Protein AF-A0A7G2IKZ8-F1 (afdb_monomer)

InterPro domains:
  IPR001867 OmpR/PhoB-type DNA-binding domain [PF00486] (2-61)
  IPR001867 OmpR/PhoB-type DNA-binding domain [PS51755] (1-63)
  IPR001867 OmpR/PhoB-type DNA-binding domain [SM00862] (3-61)
  IPR001867 OmpR/PhoB-type DNA-binding domain [cd00383] (1-61)
  IPR016032 Signal transduction response regulator, C-terminal effector [SSF46894] (1-61)
  IPR036388 Winged helix-like DNA-binding domain superfamily [G3DSA:1.10.10.10] (1-65)

Secondary structure (DSSP, 8-state):
-HHHHHTSTT--B-HHHHHHHHHHTT-SS--HHHHHHHHHHHHHHS-GGGEEEETTTEEEE-----

Sequence (66 aa):
MLVAFVTNPGEILSRERLLRMLSARRVDNPDLRTVDVLIRRLRHKLRADLLVTQHGEGYFLAADVY

Mean predicted aligned error: 3.27 Å

Solvent-accessible surface area (backbone atoms only — not comparable to full-atom values): 3935 Å² total; per-residue (Å²): 112,70,66,67,34,74,77,34,60,68,41,78,43,28,64,66,56,52,42,52,55,40,52,76,67,70,46,82,86,74,47,72,66,52,49,54,52,52,51,54,53,44,34,72,76,46,64,55,79,37,56,41,77,46,86,98,58,29,34,28,25,67,53,90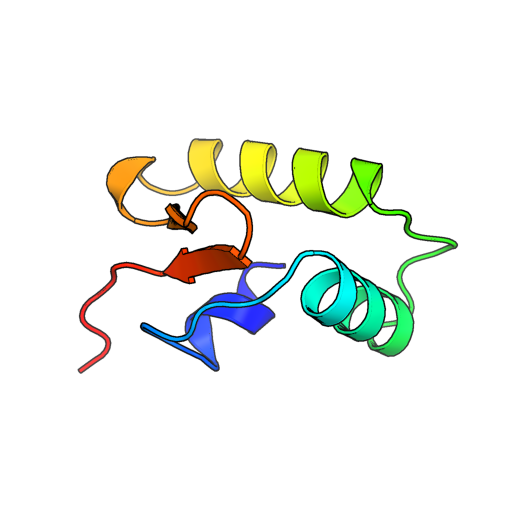,83,126

pLDDT: mean 92.31, std 8.46, range [48.97, 98.31]

Organism: Citrobacter freundii (NCBI:txid546)

Foldseek 3Di:
DVVVQLVPAPDFQALVNVQVVCVVVVDPPDDSVNSVVVLVVVCVVDPVVQWDADPPGHIHGPDPDD

Structure (mmCIF, N/CA/C/O backbone):
data_AF-A0A7G2IKZ8-F1
#
_entry.id   AF-A0A7G2IKZ8-F1
#
loop_
_atom_site.group_PDB
_atom_site.id
_atom_site.type_symbol
_atom_site.label_atom_id
_atom_site.label_alt_id
_atom_site.label_comp_id
_atom_site.label_asym_id
_atom_site.label_entity_id
_atom_site.label_seq_id
_atom_site.pdbx_PDB_ins_code
_atom_site.Cartn_x
_atom_site.Cartn_y
_atom_site.Cartn_z
_atom_site.occupancy
_atom_site.B_iso_or_equiv
_atom_site.auth_seq_id
_atom_site.auth_comp_id
_atom_site.auth_asym_id
_atom_site.auth_atom_id
_atom_site.pdbx_PDB_model_num
ATOM 1 N N . MET A 1 1 ? -2.889 -4.570 -6.411 1.00 93.50 1 MET A N 1
ATOM 2 C CA . MET A 1 1 ? -2.863 -3.846 -5.124 1.00 93.50 1 MET A CA 1
ATOM 3 C C . MET A 1 1 ? -3.970 -4.291 -4.180 1.00 93.50 1 MET A C 1
ATOM 5 O O . MET A 1 1 ? -3.629 -4.879 -3.174 1.00 93.50 1 MET A O 1
ATOM 9 N N . LEU A 1 2 ? -5.259 -4.100 -4.504 1.00 94.06 2 LEU A N 1
ATOM 10 C CA . LEU A 1 2 ? -6.373 -4.478 -3.612 1.00 94.06 2 LEU A CA 1
ATOM 11 C C . LEU A 1 2 ? -6.266 -5.907 -3.059 1.00 94.06 2 LEU A C 1
ATOM 13 O O . LEU A 1 2 ? -6.405 -6.094 -1.860 1.00 94.06 2 LEU A O 1
ATOM 17 N N . VAL A 1 3 ? -5.931 -6.884 -3.914 1.00 94.31 3 VAL A N 1
ATOM 18 C CA . VAL A 1 3 ? -5.759 -8.284 -3.490 1.00 94.31 3 VAL A CA 1
ATOM 19 C C . VAL A 1 3 ? -4.767 -8.418 -2.326 1.00 94.31 3 VAL A C 1
ATOM 21 O O . VAL A 1 3 ? -5.035 -9.181 -1.419 1.00 94.31 3 VAL A O 1
ATOM 24 N N . ALA A 1 4 ? -3.668 -7.652 -2.309 1.00 95.12 4 ALA A N 1
ATOM 25 C CA . ALA A 1 4 ? -2.685 -7.710 -1.223 1.00 95.12 4 ALA A CA 1
ATOM 26 C C . ALA A 1 4 ? -3.285 -7.331 0.138 1.00 95.12 4 ALA A C 1
ATOM 28 O O . ALA A 1 4 ? -2.900 -7.902 1.149 1.00 95.12 4 ALA A O 1
ATOM 29 N N . PHE A 1 5 ? -4.227 -6.390 0.150 1.00 95.25 5 PHE A N 1
ATOM 30 C CA . PHE A 1 5 ? -4.879 -5.908 1.361 1.00 95.25 5 PHE A CA 1
ATOM 31 C C . PHE A 1 5 ? -6.005 -6.829 1.829 1.00 95.25 5 PHE A C 1
ATOM 33 O O . PHE A 1 5 ? -6.079 -7.140 3.008 1.00 95.25 5 PHE A O 1
ATOM 40 N N . VAL A 1 6 ? -6.857 -7.311 0.919 1.00 93.69 6 VAL A N 1
ATOM 41 C CA . VAL A 1 6 ? -7.974 -8.200 1.299 1.00 93.69 6 VAL A CA 1
ATOM 42 C C . VAL A 1 6 ? -7.505 -9.593 1.723 1.00 93.69 6 VAL A C 1
ATOM 44 O O . VAL A 1 6 ? -8.213 -10.264 2.458 1.00 93.69 6 VAL A O 1
ATOM 47 N N . THR A 1 7 ? -6.314 -10.028 1.295 1.00 93.88 7 THR A N 1
ATOM 48 C CA . THR A 1 7 ? -5.702 -11.277 1.781 1.00 93.88 7 THR A CA 1
ATOM 49 C C . THR A 1 7 ? -4.926 -11.100 3.086 1.00 93.88 7 THR A C 1
ATOM 51 O O . THR A 1 7 ? -4.445 -12.089 3.620 1.00 93.88 7 THR A O 1
ATOM 54 N N . ASN A 1 8 ? -4.748 -9.863 3.564 1.00 94.06 8 ASN A N 1
ATOM 55 C CA . ASN A 1 8 ? -4.043 -9.541 4.807 1.00 94.06 8 ASN A CA 1
ATOM 56 C C . ASN A 1 8 ? -4.785 -8.411 5.561 1.00 94.06 8 ASN A C 1
ATOM 58 O O . ASN A 1 8 ? -4.238 -7.315 5.727 1.00 94.06 8 ASN A O 1
ATOM 62 N N . PRO A 1 9 ? -6.059 -8.613 5.945 1.00 92.75 9 PRO A N 1
ATOM 63 C CA . PRO A 1 9 ? -6.838 -7.580 6.624 1.00 92.75 9 PRO A CA 1
ATOM 64 C C . PRO A 1 9 ? -6.218 -7.227 7.980 1.00 92.75 9 PRO A C 1
ATOM 66 O O . PRO A 1 9 ? -5.710 -8.100 8.680 1.00 92.75 9 PRO A O 1
ATOM 69 N N . GLY A 1 10 ? -6.208 -5.937 8.332 1.00 93.44 10 GLY A N 1
ATOM 70 C CA . GLY A 1 10 ? -5.587 -5.439 9.567 1.00 93.44 10 GLY A CA 1
ATOM 71 C C . GLY A 1 10 ? -4.053 -5.508 9.621 1.00 93.44 10 GLY A C 1
ATOM 72 O O . GLY A 1 10 ? -3.453 -4.887 10.495 1.00 93.44 10 GLY A O 1
ATOM 73 N N . GLU A 1 11 ? -3.393 -6.203 8.689 1.00 96.44 11 GLU A N 1
ATOM 74 C CA . GLU A 1 11 ? -1.935 -6.307 8.666 1.00 96.44 11 GLU A CA 1
ATOM 75 C C . GLU A 1 11 ? -1.297 -5.059 8.042 1.00 96.44 11 GLU A C 1
ATOM 77 O O . GLU A 1 11 ? -1.697 -4.591 6.970 1.00 96.44 11 GLU A O 1
ATOM 82 N N . ILE A 1 12 ? -0.248 -4.545 8.686 1.00 97.81 12 ILE A N 1
ATOM 83 C CA . ILE A 1 12 ? 0.567 -3.469 8.125 1.00 97.81 12 ILE A CA 1
ATOM 84 C C . ILE A 1 12 ? 1.476 -4.041 7.035 1.00 97.81 12 ILE A C 1
ATOM 86 O O . ILE A 1 12 ? 2.376 -4.845 7.278 1.00 97.81 12 ILE A O 1
ATOM 90 N N . LEU A 1 13 ? 1.258 -3.586 5.805 1.00 98.25 13 LEU A N 1
ATOM 91 C CA . LEU A 1 13 ? 2.072 -3.923 4.647 1.00 98.25 13 LEU A CA 1
ATOM 92 C C . LEU A 1 13 ? 3.008 -2.755 4.323 1.00 98.25 13 LEU A C 1
ATOM 94 O O . LEU A 1 13 ? 2.558 -1.677 3.915 1.00 98.25 13 LEU A O 1
ATOM 98 N N . SER A 1 14 ? 4.318 -2.976 4.473 1.00 98.31 14 SER A N 1
ATOM 99 C CA . SER A 1 14 ? 5.330 -1.975 4.115 1.00 98.31 14 SER A CA 1
ATOM 100 C C . SER A 1 14 ? 5.356 -1.696 2.611 1.00 98.31 14 SER A C 1
ATOM 102 O O . SER A 1 14 ? 4.924 -2.519 1.794 1.00 98.31 14 SER A O 1
ATOM 104 N N . ARG A 1 15 ? 5.908 -0.541 2.218 1.00 97.56 15 ARG A N 1
ATOM 105 C CA . ARG A 1 15 ? 6.055 -0.176 0.798 1.00 97.56 15 ARG A CA 1
ATOM 106 C C . ARG A 1 15 ? 6.887 -1.202 0.039 1.00 97.56 15 ARG A C 1
ATOM 108 O O . ARG A 1 15 ? 6.525 -1.584 -1.068 1.00 97.56 15 ARG A O 1
ATOM 115 N N . GLU A 1 16 ? 7.952 -1.697 0.6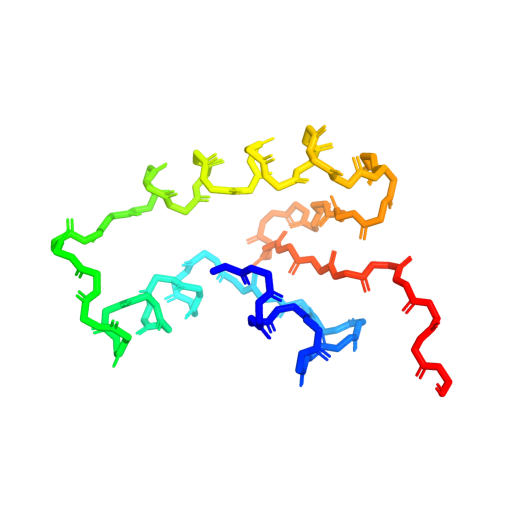55 1.00 97.75 16 GLU A N 1
ATOM 116 C CA . GLU A 1 16 ? 8.855 -2.698 0.092 1.00 97.75 16 GLU A CA 1
ATOM 117 C C . GLU A 1 16 ? 8.156 -4.051 -0.043 1.00 97.75 16 GLU A C 1
ATOM 119 O O . GLU A 1 16 ? 8.321 -4.726 -1.059 1.00 97.75 16 GLU A O 1
ATOM 124 N N . ARG A 1 17 ? 7.345 -4.459 0.945 1.00 97.44 17 ARG A N 1
ATOM 125 C CA . ARG A 1 17 ? 6.540 -5.689 0.847 1.00 97.44 17 ARG A CA 1
ATOM 126 C C . ARG A 1 17 ? 5.542 -5.588 -0.299 1.00 97.44 17 ARG A C 1
ATOM 128 O O . ARG A 1 17 ? 5.472 -6.498 -1.122 1.00 97.44 17 ARG A O 1
ATOM 135 N N . LEU A 1 18 ? 4.821 -4.475 -0.388 1.00 97.44 18 LEU A N 1
ATOM 136 C CA . LEU A 1 18 ? 3.874 -4.218 -1.470 1.00 97.44 18 LEU A CA 1
ATOM 137 C C . LEU A 1 18 ? 4.568 -4.204 -2.836 1.00 97.44 18 LEU A C 1
ATOM 139 O O . LEU A 1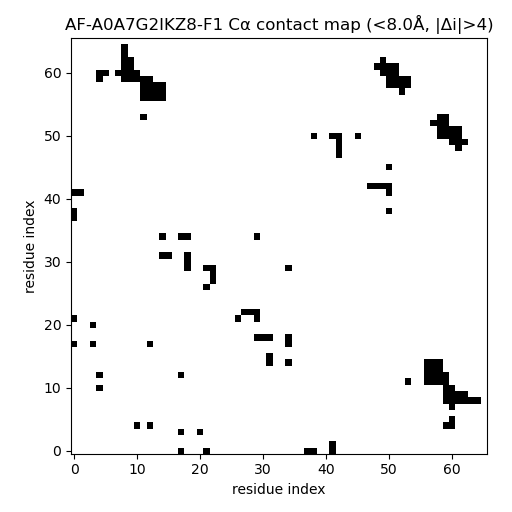 18 ? 4.062 -4.809 -3.779 1.00 97.44 18 LEU A O 1
ATOM 143 N N . LEU A 1 19 ? 5.745 -3.583 -2.930 1.00 97.19 19 LEU A N 1
ATOM 144 C CA . LEU A 1 19 ? 6.567 -3.580 -4.135 1.00 97.19 19 LEU A CA 1
ATOM 145 C C . LEU A 1 19 ? 6.941 -5.007 -4.560 1.00 97.19 19 LEU A C 1
ATOM 147 O O . LEU A 1 19 ? 6.673 -5.389 -5.698 1.00 97.19 19 LEU A O 1
ATOM 151 N N . ARG A 1 20 ? 7.454 -5.835 -3.638 1.00 96.19 20 ARG A N 1
ATOM 152 C CA . ARG A 1 20 ? 7.766 -7.251 -3.915 1.00 96.19 20 ARG A CA 1
ATOM 153 C C . ARG A 1 20 ? 6.545 -8.027 -4.408 1.00 96.19 20 ARG A C 1
ATOM 155 O O . ARG A 1 20 ? 6.654 -8.813 -5.346 1.00 96.19 20 ARG A O 1
ATOM 162 N N . MET A 1 21 ? 5.372 -7.790 -3.816 1.00 95.81 21 MET A N 1
ATOM 163 C CA . MET A 1 21 ? 4.120 -8.423 -4.246 1.00 95.81 21 MET A CA 1
ATOM 164 C C . MET A 1 21 ? 3.689 -7.991 -5.655 1.00 95.81 21 MET A C 1
ATOM 166 O O . MET A 1 21 ? 3.088 -8.792 -6.371 1.00 95.81 21 MET A O 1
ATOM 170 N N . LEU A 1 22 ? 3.970 -6.749 -6.066 1.00 94.81 22 LEU A N 1
ATOM 171 C CA . LEU A 1 22 ? 3.710 -6.273 -7.431 1.00 94.81 22 LEU A CA 1
ATOM 172 C C . LEU A 1 22 ? 4.661 -6.932 -8.434 1.00 94.81 22 LEU A C 1
ATOM 174 O O . LEU A 1 22 ? 4.189 -7.453 -9.445 1.00 94.81 22 LEU A O 1
ATOM 178 N N . SER A 1 23 ? 5.959 -6.989 -8.129 1.00 92.19 23 SER A N 1
ATOM 179 C CA . SER A 1 23 ? 6.951 -7.668 -8.974 1.00 92.19 23 SER A CA 1
ATOM 180 C C . SER A 1 23 ? 6.613 -9.152 -9.153 1.00 92.19 23 SER A C 1
ATOM 182 O O . SER A 1 23 ? 6.619 -9.661 -10.271 1.00 92.19 23 SER A O 1
ATOM 184 N N . ALA A 1 24 ? 6.206 -9.837 -8.077 1.00 91.75 24 ALA A N 1
ATOM 185 C CA . ALA A 1 24 ? 5.774 -11.237 -8.130 1.00 91.75 24 ALA A CA 1
ATOM 186 C C . ALA A 1 24 ? 4.521 -11.457 -9.001 1.00 91.75 24 ALA A C 1
ATOM 188 O O . ALA A 1 24 ? 4.315 -12.543 -9.539 1.00 91.75 24 ALA A O 1
ATOM 189 N N . ARG A 1 25 ? 3.687 -10.424 -9.171 1.00 88.94 25 ARG A N 1
ATOM 190 C CA . ARG A 1 25 ? 2.483 -10.446 -10.017 1.00 88.94 25 ARG A CA 1
ATOM 191 C C . ARG A 1 25 ? 2.737 -9.965 -11.450 1.00 88.94 25 ARG A C 1
ATOM 193 O O . ARG A 1 25 ? 1.770 -9.681 -12.150 1.00 88.94 25 ARG A O 1
ATOM 200 N N . ARG A 1 26 ? 4.003 -9.900 -11.887 1.00 85.31 26 ARG A N 1
ATOM 201 C CA . ARG A 1 26 ? 4.416 -9.485 -13.242 1.00 85.31 26 ARG A CA 1
ATOM 202 C C . ARG A 1 26 ? 3.931 -8.085 -13.627 1.00 85.31 26 ARG A C 1
ATOM 204 O O . ARG A 1 26 ? 3.585 -7.838 -14.775 1.00 85.31 26 ARG A O 1
ATOM 211 N N . VAL A 1 27 ?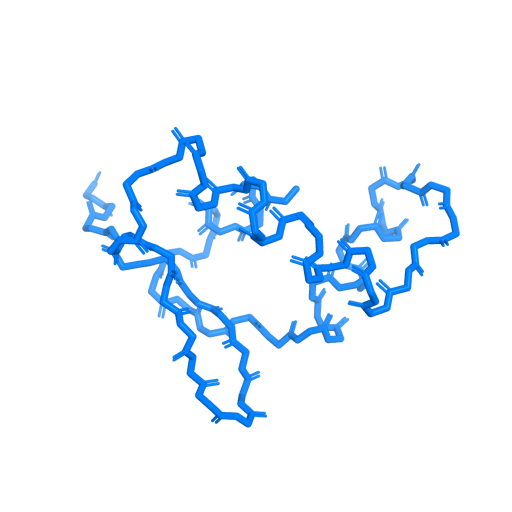 3.871 -7.172 -12.658 1.00 88.06 27 VAL A N 1
ATOM 212 C CA . VAL A 1 27 ? 3.773 -5.746 -12.985 1.00 88.06 27 VAL A CA 1
ATOM 213 C C . VAL A 1 27 ? 5.117 -5.330 -13.576 1.00 88.06 27 VAL A C 1
ATOM 215 O O . VAL A 1 27 ? 6.153 -5.657 -12.996 1.00 88.06 27 VAL A O 1
ATOM 218 N N . ASP A 1 28 ? 5.101 -4.639 -14.713 1.00 88.94 28 ASP A N 1
ATOM 219 C CA . ASP A 1 28 ? 6.326 -4.203 -15.380 1.00 88.94 28 ASP A CA 1
ATOM 220 C C . ASP A 1 28 ? 7.032 -3.116 -14.568 1.00 88.94 28 ASP A C 1
ATOM 222 O O . ASP A 1 28 ? 6.474 -2.049 -14.311 1.00 88.94 28 ASP A O 1
ATOM 226 N N . ASN A 1 29 ? 8.263 -3.426 -14.155 1.00 89.56 29 ASN A N 1
ATOM 227 C CA . ASN A 1 29 ? 9.221 -2.530 -13.507 1.00 89.56 29 ASN A CA 1
ATOM 228 C C . ASN A 1 29 ? 8.623 -1.570 -12.443 1.00 89.56 29 ASN A C 1
ATOM 230 O O . ASN A 1 29 ? 8.846 -0.358 -12.524 1.00 89.56 29 ASN A O 1
ATOM 234 N N . PRO A 1 30 ? 7.847 -2.068 -11.454 1.00 93.75 30 PRO A N 1
ATOM 235 C CA . PRO A 1 30 ? 7.257 -1.216 -10.436 1.00 93.75 30 PRO A CA 1
ATOM 236 C C . PRO A 1 30 ? 8.350 -0.627 -9.545 1.00 93.75 30 PRO A C 1
ATOM 238 O O . PRO A 1 30 ? 9.384 -1.245 -9.295 1.00 93.75 30 PRO A O 1
ATOM 241 N N . ASP A 1 31 ? 8.070 0.547 -8.999 1.00 96.25 31 ASP A N 1
ATOM 242 C CA . ASP A 1 31 ? 8.897 1.223 -8.007 1.00 96.25 31 ASP A CA 1
ATOM 243 C C . ASP A 1 31 ? 8.053 1.670 -6.798 1.00 96.25 31 ASP A C 1
ATOM 245 O O . ASP A 1 31 ? 6.834 1.466 -6.728 1.00 96.25 31 ASP A O 1
ATOM 249 N N . LEU A 1 32 ? 8.694 2.295 -5.809 1.00 95.44 32 LEU A N 1
ATOM 250 C CA . LEU A 1 32 ? 7.990 2.802 -4.626 1.00 95.44 32 LEU A CA 1
ATOM 251 C C . LEU A 1 32 ? 6.954 3.885 -4.989 1.00 95.44 32 LEU A C 1
ATOM 253 O O . LEU A 1 32 ? 5.905 3.976 -4.352 1.00 95.44 32 LEU A O 1
ATOM 257 N N . ARG A 1 33 ? 7.180 4.658 -6.060 1.00 96.19 33 ARG A N 1
ATOM 258 C CA . ARG A 1 33 ? 6.203 5.633 -6.572 1.00 96.19 33 ARG A CA 1
ATOM 259 C C . ARG A 1 33 ? 4.960 4.955 -7.139 1.00 96.19 33 ARG A C 1
ATOM 261 O O . ARG A 1 33 ? 3.848 5.449 -6.945 1.00 96.19 33 ARG A O 1
ATOM 268 N N . THR A 1 34 ? 5.125 3.813 -7.795 1.00 96.12 34 THR A N 1
ATOM 269 C CA . THR A 1 34 ? 4.039 2.976 -8.307 1.00 96.12 34 THR A CA 1
ATOM 270 C C . THR A 1 34 ? 3.160 2.497 -7.159 1.00 96.12 34 THR A C 1
ATOM 272 O O . THR A 1 34 ? 1.933 2.577 -7.257 1.00 96.12 34 THR A O 1
ATOM 275 N N . VAL A 1 35 ? 3.763 2.080 -6.040 1.00 96.69 35 VAL A N 1
ATOM 276 C CA . VAL A 1 35 ? 3.036 1.745 -4.805 1.00 96.69 35 VAL A CA 1
ATOM 277 C C . VAL A 1 35 ? 2.181 2.930 -4.351 1.00 96.69 35 VAL A C 1
ATOM 279 O O . VAL A 1 35 ? 0.964 2.777 -4.235 1.00 96.69 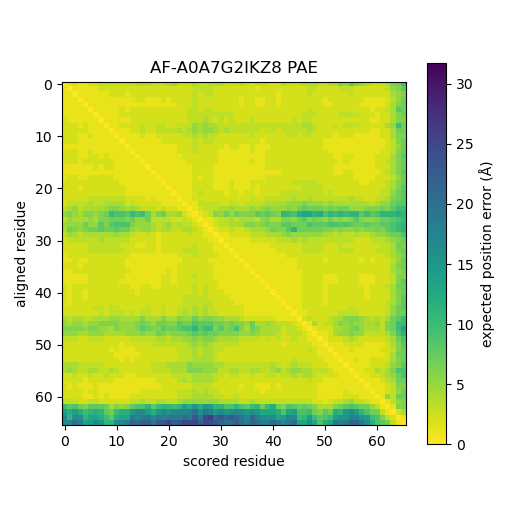35 VAL A O 1
ATOM 282 N N . ASP A 1 36 ? 2.764 4.120 -4.185 1.00 95.81 36 ASP A N 1
ATOM 283 C CA . ASP A 1 36 ? 2.033 5.316 -3.738 1.00 95.81 36 ASP A CA 1
ATOM 284 C C . ASP A 1 36 ? 0.865 5.684 -4.673 1.00 95.81 36 ASP A C 1
ATOM 286 O O . ASP A 1 36 ? -0.240 6.007 -4.223 1.00 95.81 36 ASP A O 1
ATOM 290 N N . VAL A 1 37 ? 1.079 5.607 -5.991 1.00 96.69 37 VAL A N 1
ATOM 291 C CA . VAL A 1 37 ? 0.042 5.867 -7.001 1.00 96.69 37 VAL A CA 1
ATOM 292 C C . VAL A 1 37 ? -1.098 4.862 -6.876 1.00 96.69 37 VAL A C 1
ATOM 294 O O . VAL A 1 37 ? -2.268 5.249 -6.921 1.00 96.69 37 VAL A O 1
ATOM 297 N N . LEU A 1 38 ? -0.788 3.577 -6.703 1.00 96.00 38 LEU A N 1
ATOM 298 C CA . LEU A 1 38 ? -1.800 2.537 -6.543 1.00 96.00 38 LEU A CA 1
ATOM 299 C C . LEU A 1 38 ? -2.570 2.684 -5.228 1.00 96.00 38 LEU A C 1
ATOM 301 O O . LEU A 1 38 ? -3.784 2.499 -5.242 1.00 96.00 38 LEU A O 1
ATOM 305 N N . ILE A 1 39 ? -1.913 3.075 -4.132 1.00 95.94 39 ILE A N 1
ATOM 306 C CA . ILE A 1 39 ? -2.574 3.413 -2.862 1.00 95.94 39 ILE A CA 1
ATOM 307 C C . ILE A 1 39 ? -3.547 4.578 -3.061 1.00 95.94 39 ILE A C 1
ATOM 309 O O . ILE A 1 39 ? -4.717 4.474 -2.694 1.00 95.94 39 ILE A O 1
ATOM 313 N N . ARG A 1 40 ? -3.110 5.668 -3.706 1.00 95.38 40 ARG A N 1
ATOM 314 C CA . ARG A 1 40 ? -3.969 6.828 -3.996 1.00 95.38 40 ARG A CA 1
ATOM 315 C C . ARG A 1 40 ? -5.165 6.451 -4.871 1.00 95.38 40 ARG A C 1
ATOM 317 O O . ARG A 1 40 ? -6.288 6.848 -4.573 1.00 95.38 40 ARG A O 1
ATOM 324 N N . ARG A 1 41 ? -4.943 5.674 -5.935 1.00 95.88 41 ARG A N 1
ATOM 325 C CA . ARG A 1 41 ? -6.017 5.182 -6.816 1.00 95.88 41 ARG A CA 1
ATOM 326 C C . ARG A 1 41 ? -6.991 4.287 -6.060 1.00 95.88 41 ARG A C 1
ATOM 328 O O . ARG A 1 41 ? -8.192 4.372 -6.293 1.00 95.88 41 ARG A O 1
ATOM 335 N N . LEU A 1 42 ? -6.488 3.442 -5.162 1.00 95.50 42 LEU A N 1
ATOM 336 C CA . LEU A 1 42 ? -7.325 2.553 -4.371 1.00 95.50 42 LEU A CA 1
ATOM 337 C C . LEU A 1 42 ? -8.185 3.339 -3.375 1.00 95.50 42 LEU A C 1
ATOM 339 O O . LEU A 1 42 ? -9.381 3.090 -3.320 1.00 95.50 42 LEU A O 1
ATOM 343 N N . ARG A 1 43 ? -7.630 4.349 -2.694 1.00 94.62 43 ARG A N 1
ATOM 344 C CA . ARG A 1 43 ? -8.385 5.268 -1.816 1.00 94.62 43 ARG A CA 1
ATOM 345 C C . ARG A 1 43 ? -9.488 6.048 -2.519 1.00 94.62 43 ARG A C 1
ATOM 347 O O . ARG A 1 43 ? -10.449 6.417 -1.871 1.00 94.62 43 ARG A O 1
ATOM 354 N N . HIS A 1 44 ? -9.332 6.332 -3.810 1.00 93.88 44 HIS A N 1
ATOM 355 C CA . HIS A 1 44 ? -10.375 6.993 -4.598 1.00 93.88 44 HIS A CA 1
ATOM 356 C C . HIS A 1 44 ? -11.487 6.018 -5.020 1.00 93.88 44 HIS A C 1
ATOM 358 O O . HIS A 1 44 ? -12.617 6.427 -5.265 1.00 93.88 44 HIS A O 1
ATOM 364 N N . LYS A 1 45 ? -11.163 4.731 -5.182 1.00 94.12 45 LYS A N 1
ATOM 365 C CA . LYS A 1 45 ? -12.133 3.692 -5.564 1.00 94.12 45 LYS A CA 1
ATOM 366 C C . LYS A 1 45 ? -12.867 3.100 -4.364 1.00 94.12 45 LYS A C 1
ATOM 368 O O . LYS A 1 45 ? -14.006 2.674 -4.497 1.00 94.12 45 LYS A O 1
ATOM 373 N N . LEU A 1 46 ? -12.187 3.027 -3.228 1.00 88.56 46 LEU A N 1
ATOM 374 C CA . LEU A 1 46 ? -12.744 2.648 -1.938 1.00 88.56 46 LEU A CA 1
ATOM 375 C C . LEU A 1 46 ? -13.150 3.905 -1.167 1.00 88.56 46 LEU A C 1
ATOM 377 O O . LEU A 1 46 ? -12.909 5.026 -1.608 1.00 88.56 46 LEU A O 1
ATOM 381 N N . ARG A 1 47 ? -13.723 3.720 0.020 1.00 86.75 47 ARG A N 1
ATOM 382 C CA . ARG A 1 47 ? -13.795 4.809 0.990 1.00 86.75 47 ARG A CA 1
ATOM 383 C C . ARG A 1 47 ? -12.393 5.047 1.567 1.00 86.75 47 ARG A C 1
ATOM 385 O O . ARG A 1 47 ? -11.657 4.094 1.831 1.00 86.75 47 ARG A O 1
ATOM 392 N N . ALA A 1 48 ? -11.985 6.310 1.677 1.00 81.00 48 ALA A N 1
ATOM 393 C CA . ALA A 1 48 ? -10.605 6.672 2.015 1.00 81.00 48 ALA A CA 1
ATOM 394 C C . ALA A 1 48 ? -10.188 6.251 3.438 1.00 81.00 48 ALA A C 1
ATOM 396 O O . ALA A 1 48 ? -9.004 6.018 3.679 1.00 81.00 48 ALA A O 1
ATOM 397 N N . ASP A 1 49 ? -11.158 6.128 4.341 1.00 86.50 49 ASP A N 1
ATOM 398 C CA . ASP A 1 49 ? -11.043 5.642 5.719 1.00 86.50 49 ASP A CA 1
ATOM 399 C C . ASP A 1 49 ? -10.666 4.156 5.812 1.00 86.50 49 ASP A C 1
ATOM 401 O O . ASP A 1 49 ? -10.025 3.754 6.778 1.00 86.50 49 ASP A O 1
ATOM 405 N N . LEU A 1 50 ? -10.973 3.349 4.791 1.00 91.19 50 LEU A N 1
ATOM 406 C CA . LEU A 1 50 ? -10.664 1.917 4.803 1.00 91.19 50 LEU A CA 1
ATOM 407 C C . LEU A 1 50 ? -9.183 1.609 4.566 1.00 91.19 50 LEU A C 1
ATOM 409 O O . LEU A 1 50 ? -8.726 0.540 4.950 1.00 91.19 50 LEU A O 1
ATOM 413 N N . LEU A 1 51 ? -8.416 2.495 3.921 1.00 94.19 51 LEU A N 1
ATOM 414 C CA . LEU A 1 51 ? -7.002 2.250 3.614 1.00 94.19 51 LEU A CA 1
ATOM 415 C C . LEU A 1 51 ? -6.107 3.243 4.356 1.00 94.19 51 LEU A C 1
ATOM 417 O O . LEU A 1 51 ? -5.809 4.337 3.860 1.00 94.19 51 LEU A O 1
ATOM 421 N N . VAL A 1 52 ? -5.645 2.842 5.535 1.00 95.00 52 VAL A N 1
ATOM 422 C CA . VAL A 1 52 ? -4.969 3.706 6.508 1.00 95.00 52 VAL A CA 1
ATOM 423 C C . VAL A 1 52 ? -3.456 3.710 6.275 1.00 95.00 52 VAL A C 1
ATOM 425 O O . VAL A 1 52 ? -2.871 2.712 5.857 1.00 95.00 52 V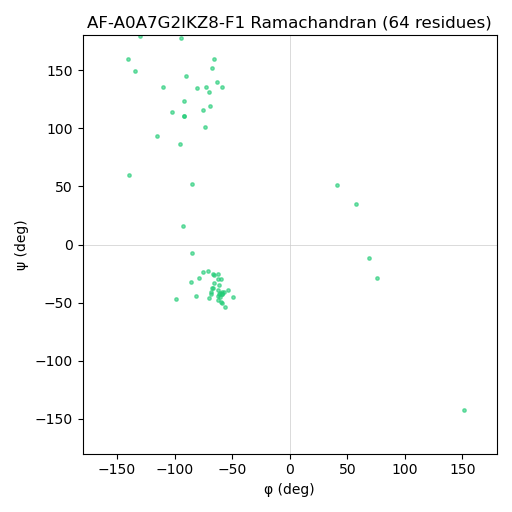AL A O 1
ATOM 428 N N . THR A 1 53 ? -2.815 4.861 6.503 1.00 95.81 53 THR A N 1
ATOM 429 C CA . THR A 1 53 ? -1.347 4.968 6.544 1.00 95.81 53 THR A CA 1
ATOM 430 C C . THR A 1 53 ? -0.881 4.790 7.985 1.00 95.81 53 THR A C 1
ATOM 432 O O . THR A 1 53 ? -1.246 5.602 8.831 1.00 95.81 53 THR A O 1
ATOM 435 N N . GLN A 1 54 ? -0.004 3.821 8.238 1.00 96.50 54 GLN A N 1
ATOM 436 C CA . GLN A 1 54 ? 0.816 3.796 9.446 1.00 96.50 54 GLN A CA 1
ATOM 437 C C . GLN A 1 54 ? 2.136 4.503 9.121 1.00 96.50 54 GLN A C 1
ATOM 439 O O . GLN A 1 54 ? 2.920 4.026 8.295 1.00 96.50 54 GLN A O 1
ATOM 444 N N . HIS A 1 55 ? 2.355 5.687 9.697 1.00 94.25 55 HIS A N 1
ATOM 445 C CA . HIS A 1 55 ? 3.528 6.504 9.376 1.00 94.25 55 HIS A CA 1
ATOM 446 C C . HIS A 1 55 ? 4.829 5.739 9.666 1.00 94.25 55 HIS A C 1
ATOM 448 O O . HIS A 1 55 ? 4.933 5.070 10.687 1.00 94.25 55 HIS A O 1
ATOM 454 N N . GLY A 1 56 ? 5.797 5.807 8.748 1.00 94.31 56 GLY A N 1
ATOM 455 C CA . GLY A 1 56 ? 7.058 5.054 8.829 1.00 94.31 56 GLY A CA 1
ATOM 456 C C . GLY A 1 56 ? 6.956 3.560 8.489 1.00 94.31 56 GLY A C 1
ATOM 457 O O . GLY A 1 56 ? 7.900 3.016 7.933 1.00 94.31 56 GLY A O 1
ATOM 458 N N . GLU A 1 57 ? 5.805 2.926 8.713 1.00 97.31 57 GLU A N 1
ATOM 459 C CA . GLU A 1 57 ? 5.652 1.468 8.604 1.00 97.31 57 GLU A CA 1
ATOM 460 C C . GLU A 1 57 ? 5.049 1.018 7.265 1.00 97.31 57 GLU A C 1
ATOM 462 O O . GLU A 1 57 ? 5.552 0.100 6.619 1.00 97.31 57 GLU A O 1
ATOM 467 N N . GLY A 1 58 ? 3.966 1.660 6.809 1.00 97.00 58 GLY A N 1
ATOM 468 C CA . GLY A 1 58 ? 3.257 1.218 5.608 1.00 97.00 58 GLY A CA 1
ATOM 469 C C . GLY A 1 58 ? 1.770 1.547 5.588 1.00 97.00 58 GLY A C 1
ATOM 470 O O . GLY A 1 58 ? 1.339 2.627 5.997 1.00 97.00 58 GLY A O 1
ATOM 471 N N . TYR A 1 59 ? 0.985 0.613 5.056 1.00 97.25 59 TYR A N 1
ATOM 472 C CA . TYR A 1 59 ? -0.457 0.756 4.875 1.00 97.25 59 TYR A CA 1
ATOM 473 C C . TYR A 1 59 ? -1.176 -0.504 5.342 1.00 97.25 59 TYR A C 1
ATOM 475 O O . TYR A 1 59 ? -0.642 -1.598 5.186 1.00 97.25 59 TYR A O 1
ATOM 483 N N . PHE A 1 60 ? -2.403 -0.368 5.831 1.00 96.25 60 PHE A N 1
ATOM 484 C CA . PHE A 1 60 ? -3.261 -1.510 6.148 1.00 96.25 60 PHE A CA 1
ATOM 485 C C . PHE A 1 60 ? -4.711 -1.232 5.756 1.00 96.25 60 PHE A C 1
ATOM 487 O O . PHE A 1 60 ? -5.118 -0.079 5.577 1.00 96.25 60 PHE A O 1
ATOM 494 N N . LEU A 1 61 ? -5.482 -2.307 5.596 1.00 95.38 61 LEU A N 1
ATOM 495 C CA . LEU A 1 61 ? -6.918 -2.240 5.352 1.00 95.38 61 LEU A CA 1
ATOM 496 C C . LEU A 1 61 ? -7.658 -2.307 6.689 1.00 95.38 61 LEU A C 1
ATOM 498 O O . LEU A 1 61 ? -7.667 -3.354 7.333 1.00 95.38 61 LEU A O 1
ATOM 502 N N . ALA A 1 62 ? -8.279 -1.196 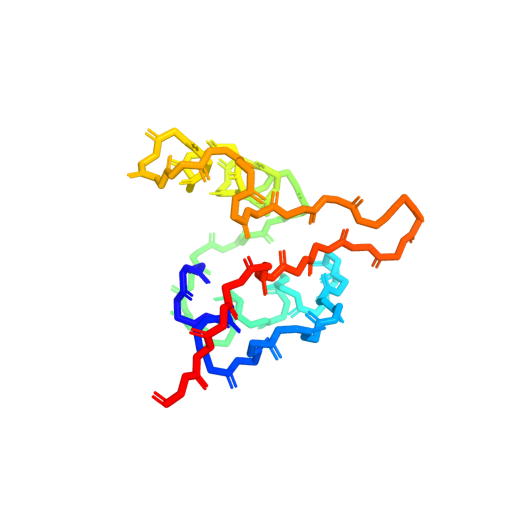7.077 1.00 91.56 62 ALA A N 1
ATOM 503 C CA . ALA A 1 62 ? -9.143 -1.050 8.244 1.00 91.56 62 ALA A CA 1
ATOM 504 C C . ALA A 1 62 ? -10.581 -1.485 7.912 1.00 91.56 62 ALA A C 1
ATOM 506 O O . ALA A 1 62 ? -11.533 -0.726 8.074 1.00 91.56 62 ALA A O 1
ATOM 507 N N . ALA A 1 63 ? -10.727 -2.690 7.365 1.00 81.12 63 ALA A N 1
ATOM 508 C CA . ALA A 1 63 ? -12.022 -3.319 7.159 1.00 81.12 63 ALA A CA 1
ATOM 509 C C . ALA A 1 63 ? -12.145 -4.489 8.131 1.00 81.12 63 ALA A C 1
ATOM 511 O O . ALA A 1 63 ? -11.204 -5.271 8.264 1.00 81.12 63 ALA A O 1
ATOM 512 N N . ASP A 1 64 ? -13.301 -4.604 8.776 1.00 66.50 64 ASP A N 1
ATOM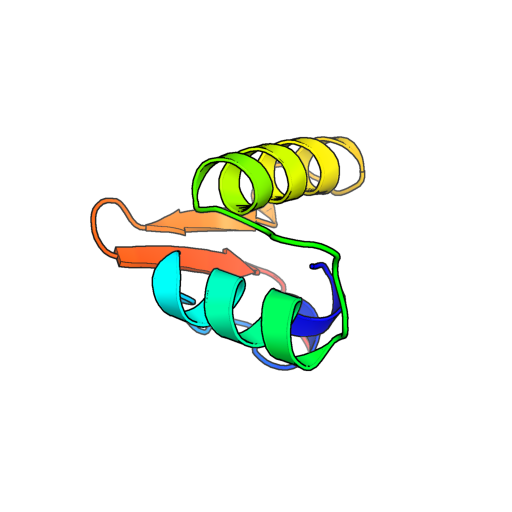 513 C CA . ASP A 1 64 ? -13.655 -5.806 9.518 1.00 66.50 64 ASP A CA 1
ATOM 514 C C . ASP A 1 64 ? -14.004 -6.884 8.482 1.00 66.50 64 ASP A C 1
ATOM 516 O O . ASP A 1 64 ? -15.040 -6.813 7.815 1.00 66.50 64 ASP A O 1
ATOM 520 N N . VAL A 1 65 ? -13.065 -7.793 8.220 1.00 59.12 65 VAL A N 1
ATOM 521 C CA . VAL A 1 65 ? -13.269 -8.910 7.291 1.00 59.12 65 VAL A CA 1
ATOM 522 C C . VAL A 1 65 ? -13.698 -10.107 8.136 1.00 59.12 65 VAL A C 1
ATOM 524 O O . VAL A 1 65 ? -12.846 -10.861 8.599 1.00 59.12 65 VAL A O 1
ATOM 527 N N . TYR A 1 66 ? -15.008 -10.209 8.384 1.00 48.97 66 TYR A N 1
ATOM 528 C CA . TYR A 1 66 ? -15.652 -11.385 8.988 1.00 48.97 66 TYR A CA 1
ATO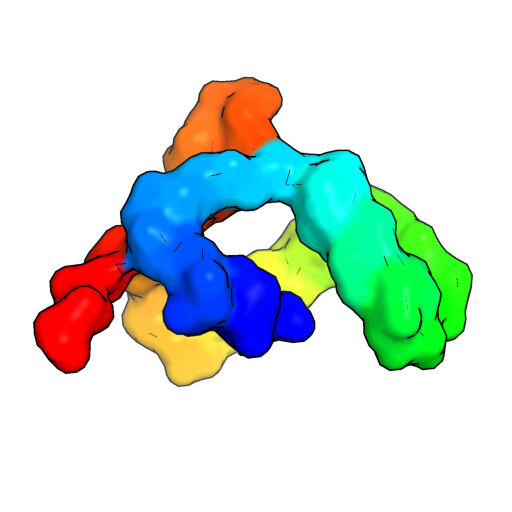M 529 C C . TYR A 1 66 ? -15.832 -12.511 7.969 1.00 48.97 66 TYR A C 1
ATOM 531 O O . TYR A 1 66 ? -16.174 -12.202 6.801 1.00 48.97 66 TYR A O 1
#

Radius of gyration: 11.17 Å; Cα contacts (8 Å, |Δi|>4): 80; chains: 1; bounding box: 25×18×25 Å

Nearest PDB structures (foldseek):
  8hig-assembly1_B  TM=7.872E-01  e=4.273E-02  Saccharopolyspora erythraea NRRL 2338
  8b4e-assembly1_A  TM=8.080E-01  e=5.638E-02  Vibrio cholerae
  7lz9-assembly1_A  TM=8.173E-01  e=7.328E-01  Streptomyces coelicolor A3(2)
  4ad9-assembly1_B  TM=6.528E-01  e=3.367E+00  Homo sapiens